Protein AF-A0A1S3GXC3-F1 (afdb_monomer)

Nearest PDB structures (foldseek):
  6rbj-assembly1_A  TM=9.709E-01  e=6.682E-18  Homo sapiens
  5raf-assembly1_A  TM=9.796E-01  e=2.755E-17  Homo sapiens
  5rab-assembly2_B  TM=9.659E-01  e=1.470E-16  Homo sapiens
  4c8d-assembly1_A  TM=9.757E-01  e=4.118E-16  Homo sapiens
  5fzo-assembly2_B  TM=9.053E-01  e=9.488E-12  Homo sapiens

Secondary structure (DSSP, 8-state):
------GGGGS-GGGSSHHHHHHHHTTSEEEEEETTT--EEEEEEHHHHHHTSS-GGGS-EETTEEP-EEESS-S-SS-HHHH-HHHHHHHHHH-SSHHHHSTT-TT-GGGTS-TTS-----SPPP--B-

Structure (mmCIF, N/CA/C/O backbone):
data_AF-A0A1S3GXC3-F1
#
_entry.id   AF-A0A1S3GXC3-F1
#
loop_
_atom_site.group_PDB
_atom_site.id
_atom_site.type_symbol
_atom_site.label_atom_id
_atom_site.label_alt_id
_atom_site.label_comp_id
_atom_site.label_asym_id
_atom_site.label_entity_id
_atom_site.label_seq_id
_atom_site.pdbx_PDB_ins_code
_atom_site.Cartn_x
_atom_site.Cartn_y
_atom_site.Cartn_z
_atom_site.occupancy
_atom_site.B_iso_or_equiv
_atom_site.auth_seq_id
_atom_site.auth_comp_id
_atom_site.auth_asym_id
_atom_site.auth_atom_id
_atom_site.pdbx_PDB_model_num
ATOM 1 N N . PRO A 1 1 ? -0.580 -22.669 -9.453 1.00 90.25 1 PRO A N 1
ATOM 2 C CA . PRO A 1 1 ? 0.065 -21.430 -8.947 1.00 90.25 1 PRO A CA 1
ATOM 3 C C . PRO A 1 1 ? 1.575 -21.668 -8.808 1.00 90.25 1 PRO A C 1
ATOM 5 O O . PRO A 1 1 ? 1.975 -22.822 -8.685 1.00 90.25 1 PRO A O 1
ATOM 8 N N . VAL A 1 2 ? 2.389 -20.611 -8.843 1.00 96.75 2 VAL A N 1
ATOM 9 C CA . VAL A 1 2 ? 3.843 -20.664 -8.601 1.00 96.75 2 VAL A CA 1
ATOM 10 C C . VAL A 1 2 ? 4.153 -19.749 -7.418 1.00 96.75 2 VAL A C 1
ATOM 12 O O . VAL A 1 2 ? 3.573 -18.671 -7.325 1.00 96.75 2 VAL A O 1
ATOM 15 N N . MET A 1 3 ? 5.039 -20.176 -6.517 1.00 97.00 3 MET A N 1
ATOM 16 C CA . MET A 1 3 ? 5.461 -19.401 -5.347 1.00 97.00 3 MET A CA 1
ATOM 17 C C . MET A 1 3 ? 6.942 -19.038 -5.471 1.00 97.00 3 MET A C 1
ATOM 19 O O . MET A 1 3 ? 7.762 -19.894 -5.793 1.00 97.00 3 MET A O 1
ATOM 23 N N . VAL A 1 4 ? 7.279 -17.777 -5.191 1.00 97.44 4 VAL A N 1
ATOM 24 C CA . VAL A 1 4 ? 8.660 -17.281 -5.102 1.00 97.44 4 VAL A CA 1
ATOM 25 C C . VAL A 1 4 ? 8.839 -16.650 -3.723 1.00 97.44 4 VAL A C 1
ATOM 27 O O . VAL A 1 4 ? 8.143 -15.695 -3.389 1.00 97.44 4 VAL A O 1
ATOM 30 N N . SER A 1 5 ? 9.736 -17.200 -2.906 1.00 97.44 5 SER A N 1
ATOM 31 C CA . SER A 1 5 ? 10.023 -16.717 -1.549 1.00 97.44 5 SER A CA 1
ATOM 32 C C . SER A 1 5 ? 11.223 -15.758 -1.518 1.00 97.44 5 SER A C 1
ATOM 34 O O . SER A 1 5 ? 11.914 -15.566 -2.518 1.00 97.44 5 SER A O 1
ATOM 36 N N . GLY A 1 6 ? 11.468 -15.120 -0.366 1.00 97.44 6 GLY A N 1
ATOM 37 C CA . GLY A 1 6 ? 12.686 -14.331 -0.125 1.00 97.44 6 GLY A CA 1
ATOM 38 C C . GLY A 1 6 ? 12.735 -12.939 -0.767 1.00 97.44 6 GLY A C 1
ATOM 39 O O . GLY A 1 6 ? 13.773 -12.289 -0.701 1.00 97.44 6 GLY A O 1
ATOM 40 N N . VAL A 1 7 ? 11.635 -12.449 -1.354 1.00 97.69 7 VAL A N 1
ATOM 41 C CA . VAL A 1 7 ? 11.580 -11.107 -1.975 1.00 97.69 7 VAL A CA 1
ATOM 42 C C . VAL A 1 7 ? 11.897 -9.999 -0.961 1.00 97.69 7 VAL A C 1
ATOM 44 O O . VAL A 1 7 ? 12.632 -9.074 -1.284 1.00 97.69 7 VAL A O 1
ATOM 47 N N . HIS A 1 8 ? 11.433 -10.141 0.284 1.00 97.12 8 HIS A N 1
ATOM 48 C CA . HIS A 1 8 ? 11.675 -9.180 1.366 1.00 97.12 8 HIS A CA 1
ATOM 49 C C . HIS A 1 8 ? 13.164 -8.930 1.669 1.00 97.12 8 HIS A C 1
ATOM 51 O O . HIS A 1 8 ? 13.507 -7.834 2.084 1.00 97.12 8 HIS A O 1
ATOM 57 N N . HIS A 1 9 ? 14.064 -9.889 1.409 1.00 97.69 9 HIS A N 1
ATOM 58 C CA . HIS A 1 9 ? 15.510 -9.688 1.593 1.00 97.69 9 HIS A CA 1
ATOM 59 C C . HIS A 1 9 ? 16.125 -8.699 0.594 1.00 97.69 9 HIS A C 1
ATOM 61 O O . HIS A 1 9 ? 17.270 -8.291 0.768 1.00 97.69 9 HIS A O 1
ATOM 67 N N . LYS A 1 10 ? 15.400 -8.366 -0.479 1.00 97.50 10 LYS A N 1
ATOM 68 C CA . LYS A 1 10 ? 15.849 -7.439 -1.520 1.00 97.50 10 LYS A CA 1
ATOM 69 C C . LYS A 1 10 ? 15.231 -6.046 -1.401 1.00 97.50 10 LYS A C 1
ATOM 71 O O . LYS A 1 10 ? 15.707 -5.132 -2.063 1.00 97.50 10 LYS A O 1
ATOM 76 N N . LEU A 1 11 ? 14.167 -5.912 -0.612 1.00 98.00 11 LEU A N 1
ATOM 77 C CA . LEU A 1 11 ? 13.446 -4.657 -0.423 1.00 98.00 11 LEU A CA 1
ATOM 78 C C . LEU A 1 11 ? 14.103 -3.825 0.677 1.00 98.00 11 LEU A C 1
ATOM 80 O O . LEU A 1 11 ? 14.686 -4.363 1.621 1.00 98.00 11 LEU A O 1
ATOM 84 N N . ASN A 1 12 ? 13.959 -2.507 0.590 1.00 98.06 12 ASN A N 1
ATOM 85 C CA . ASN A 1 12 ? 14.356 -1.621 1.673 1.00 98.06 12 ASN A CA 1
ATOM 86 C C . ASN A 1 12 ? 13.302 -1.639 2.788 1.00 98.06 12 ASN A C 1
ATOM 88 O O . ASN A 1 12 ? 12.290 -0.944 2.707 1.00 98.06 12 ASN A O 1
ATOM 92 N N . THR A 1 13 ? 13.562 -2.395 3.856 1.00 97.25 13 THR A N 1
ATOM 93 C CA . THR A 1 13 ? 12.641 -2.578 4.989 1.00 97.25 13 THR A CA 1
ATOM 94 C C . THR A 1 13 ? 12.098 -1.268 5.564 1.00 97.25 13 THR A C 1
ATOM 96 O O . THR A 1 13 ? 10.928 -1.215 5.927 1.00 97.25 13 THR A O 1
ATOM 99 N N . GLU A 1 14 ? 12.890 -0.194 5.616 1.00 97.81 14 GLU A N 1
ATOM 100 C CA . GLU A 1 14 ? 12.458 1.085 6.204 1.00 97.81 14 GLU A CA 1
ATOM 101 C C . GLU A 1 14 ? 11.332 1.772 5.408 1.00 97.81 14 GLU A C 1
ATOM 103 O O . GLU A 1 14 ? 10.566 2.562 5.965 1.00 97.81 14 GLU A O 1
ATOM 108 N N . LEU A 1 15 ? 11.183 1.459 4.116 1.00 97.75 15 LEU A N 1
ATOM 109 C CA . LEU A 1 15 ? 10.110 2.006 3.281 1.00 97.75 15 LEU A CA 1
ATOM 110 C C . LEU A 1 15 ? 8.751 1.343 3.531 1.00 97.75 15 LEU A C 1
ATOM 112 O O . LEU A 1 15 ? 7.725 1.965 3.254 1.00 97.75 15 LEU A O 1
ATOM 116 N N . TRP A 1 16 ? 8.753 0.102 4.028 1.00 97.31 16 TRP A N 1
ATOM 117 C CA . TRP A 1 16 ? 7.577 -0.776 4.104 1.00 97.31 16 TRP A CA 1
ATOM 118 C C . TRP A 1 16 ? 7.050 -0.974 5.530 1.00 97.31 16 TRP A C 1
ATOM 120 O O . TRP A 1 16 ? 6.180 -1.814 5.752 1.00 97.31 16 TRP A O 1
ATOM 130 N N . LYS A 1 17 ? 7.573 -0.216 6.498 1.00 97.50 17 LYS A N 1
ATOM 131 C CA . LYS A 1 17 ? 7.091 -0.225 7.883 1.00 97.50 17 LYS A CA 1
ATOM 132 C C . LYS A 1 17 ? 5.808 0.608 8.050 1.00 97.50 17 LYS A C 1
ATOM 134 O O . LYS A 1 17 ? 5.725 1.680 7.441 1.00 97.50 17 LYS A O 1
ATOM 139 N N . PRO A 1 18 ? 4.862 0.191 8.913 1.00 97.62 18 PRO A N 1
ATOM 140 C CA . PRO A 1 18 ? 3.660 0.963 9.249 1.00 97.62 18 PRO A CA 1
ATOM 141 C C . PRO A 1 18 ? 3.947 2.426 9.614 1.00 97.62 18 PRO A C 1
ATOM 143 O O . PRO A 1 18 ? 3.309 3.341 9.093 1.00 97.62 18 PRO A O 1
ATOM 146 N N . GLU A 1 19 ? 4.971 2.671 10.435 1.00 97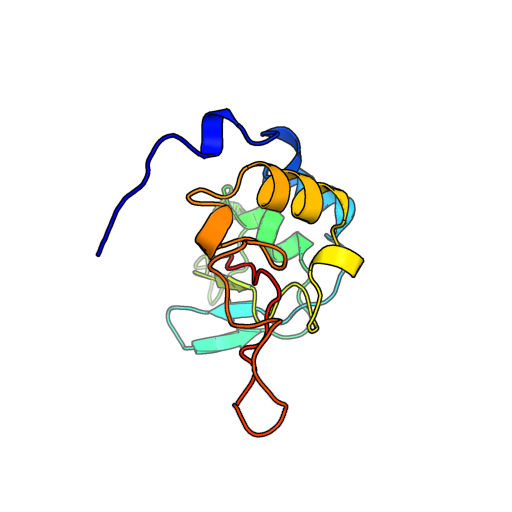.56 19 GLU A N 1
ATOM 147 C CA . GLU A 1 19 ? 5.342 4.009 10.910 1.00 97.56 19 GLU A CA 1
ATOM 148 C C . GLU A 1 19 ? 5.810 4.918 9.768 1.00 97.56 1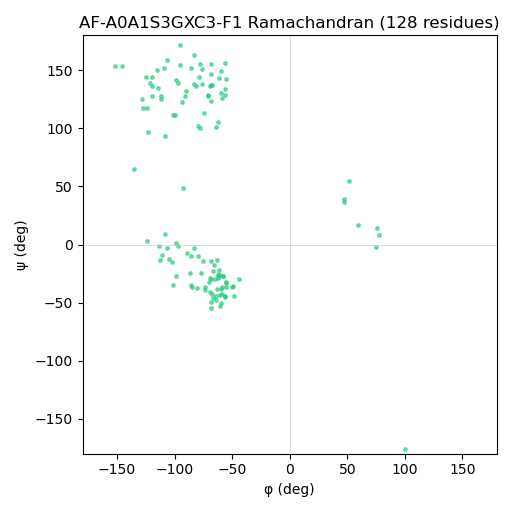9 GLU A C 1
ATOM 150 O O . GLU A 1 19 ? 5.629 6.134 9.812 1.00 97.56 19 GLU A O 1
ATOM 155 N N . SER A 1 20 ? 6.396 4.324 8.727 1.00 98.00 20 SER A N 1
ATOM 156 C CA . SER A 1 20 ? 6.855 5.018 7.525 1.00 98.00 20 SER A CA 1
ATOM 157 C C . SER A 1 20 ? 5.663 5.587 6.748 1.00 98.00 20 SER A C 1
ATOM 159 O O . SER A 1 20 ? 5.643 6.773 6.414 1.00 98.00 20 SER A O 1
ATOM 161 N N . PHE A 1 21 ? 4.610 4.781 6.558 1.00 97.56 21 PHE A N 1
ATOM 162 C CA . PHE A 1 21 ? 3.362 5.231 5.935 1.00 97.56 21 PHE A CA 1
ATOM 163 C C . PHE A 1 21 ? 2.612 6.237 6.809 1.00 97.56 21 PHE A C 1
ATOM 165 O O . PHE A 1 21 ? 2.157 7.264 6.304 1.00 97.56 21 PHE A O 1
ATOM 172 N N . ARG A 1 22 ? 2.533 5.986 8.123 1.00 97.69 22 ARG A N 1
ATOM 173 C CA . ARG A 1 22 ? 1.928 6.913 9.089 1.00 97.69 22 ARG A CA 1
ATOM 174 C C . ARG A 1 22 ? 2.577 8.294 9.045 1.00 97.69 22 ARG A C 1
ATOM 176 O O . ARG A 1 22 ? 1.876 9.305 9.076 1.00 97.69 22 ARG A O 1
ATOM 183 N N . LYS A 1 23 ? 3.909 8.337 9.001 1.00 97.94 23 LYS A N 1
ATOM 184 C CA . LYS A 1 23 ? 4.687 9.577 9.017 1.00 97.94 23 LYS A CA 1
ATOM 185 C C . LYS A 1 23 ? 4.530 10.382 7.730 1.00 97.94 23 LYS A C 1
ATOM 187 O O . LYS A 1 23 ? 4.459 11.604 7.798 1.00 97.94 23 LYS A O 1
ATOM 192 N N . GLU A 1 24 ? 4.520 9.722 6.575 1.00 96.38 24 GLU A N 1
ATOM 193 C CA . GLU A 1 24 ? 4.488 10.406 5.276 1.00 96.38 24 GLU A CA 1
ATOM 194 C C . GLU A 1 24 ? 3.071 10.764 4.814 1.00 96.38 24 GLU A C 1
ATOM 196 O O . GLU A 1 24 ? 2.878 11.808 4.195 1.00 96.38 24 GLU A O 1
ATOM 201 N N . PHE A 1 25 ? 2.080 9.924 5.122 1.00 96.00 25 PHE A N 1
ATOM 202 C CA . PHE A 1 25 ? 0.734 10.028 4.547 1.00 96.00 25 PHE A CA 1
ATOM 203 C C . PHE A 1 25 ? -0.375 10.137 5.588 1.00 96.00 25 PHE A C 1
ATOM 205 O O . PHE A 1 25 ? -1.542 10.172 5.216 1.00 96.00 25 PHE A O 1
ATOM 212 N N . GLY A 1 26 ? -0.041 10.190 6.878 1.00 96.94 26 GLY A N 1
ATOM 213 C CA . GLY A 1 26 ? -1.017 10.031 7.952 1.00 96.94 26 GLY A CA 1
ATOM 214 C C . GLY A 1 26 ? -2.143 11.062 7.984 1.00 96.94 26 GLY A C 1
ATOM 215 O O . GLY A 1 26 ? -3.221 10.720 8.439 1.00 96.94 26 GLY A O 1
ATOM 216 N N . GLU A 1 27 ? -1.937 12.269 7.455 1.00 97.06 27 GLU A N 1
ATOM 217 C CA . GLU A 1 27 ? -2.974 13.315 7.407 1.00 97.06 27 GLU A CA 1
ATOM 218 C C . GLU A 1 27 ? -3.930 13.175 6.207 1.00 97.06 27 GLU A C 1
ATOM 220 O O . GLU A 1 27 ? -4.855 13.967 6.056 1.00 97.06 27 GLU A O 1
ATOM 225 N N . GLN A 1 28 ? -3.708 12.202 5.315 1.00 95.19 28 GLN A N 1
ATOM 226 C CA . GLN A 1 28 ? -4.606 11.971 4.185 1.00 95.19 28 GLN A CA 1
ATOM 227 C C . GLN A 1 28 ? -5.928 11.382 4.671 1.00 95.19 28 GLN A C 1
ATOM 229 O O . GLN A 1 28 ? -5.943 10.359 5.357 1.00 95.19 28 GLN A O 1
ATOM 234 N N . GLU A 1 29 ? -7.034 11.996 4.262 1.00 95.94 29 GLU A N 1
ATOM 235 C CA . GLU A 1 29 ? -8.369 11.444 4.471 1.00 95.94 29 GLU A CA 1
ATOM 236 C C . GLU A 1 29 ? -8.582 10.200 3.604 1.00 95.94 29 GLU A C 1
ATOM 238 O O . GLU A 1 29 ? -8.236 10.176 2.418 1.00 95.94 29 GLU A O 1
ATOM 243 N N . VAL A 1 30 ? -9.167 9.165 4.201 1.00 95.75 30 VAL A N 1
ATOM 244 C CA . VAL A 1 30 ? -9.463 7.887 3.550 1.00 95.75 30 VAL A CA 1
ATOM 245 C C . VAL A 1 30 ? -10.755 7.290 4.081 1.00 95.75 30 VAL A C 1
ATOM 247 O O . VAL A 1 30 ? -11.151 7.489 5.230 1.00 95.75 30 VAL A O 1
ATOM 250 N N . ASP A 1 31 ? -11.382 6.479 3.237 1.00 96.88 31 ASP A N 1
ATOM 251 C CA . ASP A 1 31 ? -12.421 5.565 3.677 1.00 96.88 31 ASP A CA 1
ATOM 252 C C . ASP A 1 31 ? -11.781 4.307 4.281 1.00 96.88 31 ASP A C 1
ATOM 254 O O . ASP A 1 31 ? -10.880 3.688 3.702 1.00 96.88 31 ASP A O 1
ATOM 258 N N . LEU A 1 32 ? -12.319 3.863 5.412 1.00 97.56 32 LEU A N 1
ATOM 259 C CA . LEU A 1 32 ? -12.008 2.562 5.997 1.00 97.56 32 LEU A CA 1
ATOM 260 C C . LEU A 1 32 ? -13.212 1.641 5.852 1.00 97.56 32 LEU A C 1
ATOM 262 O O . LEU A 1 32 ? -14.355 2.088 5.817 1.00 97.56 32 LEU A O 1
ATOM 266 N N . VAL A 1 33 ? -12.972 0.336 5.776 1.00 97.94 33 VAL A N 1
ATOM 267 C CA . VAL A 1 33 ? -14.054 -0.656 5.774 1.00 97.94 33 VAL A CA 1
ATOM 268 C C . VAL A 1 33 ? -13.895 -1.582 6.961 1.00 97.94 33 VAL A C 1
ATOM 270 O O . VAL A 1 33 ? -12.842 -2.197 7.137 1.00 97.94 33 VAL A O 1
ATOM 273 N N . ASN A 1 34 ? -14.960 -1.728 7.744 1.00 97.25 34 ASN A N 1
ATOM 274 C CA . ASN A 1 34 ? -15.028 -2.726 8.799 1.00 97.25 34 ASN A CA 1
ATOM 275 C C . ASN A 1 34 ? -15.241 -4.115 8.185 1.00 97.25 34 ASN A C 1
ATOM 277 O O . ASN A 1 34 ? -16.294 -4.412 7.626 1.00 97.25 34 ASN A O 1
ATOM 281 N N . CYS A 1 35 ? -14.250 -4.995 8.311 1.00 97.19 35 CYS A N 1
ATOM 282 C CA . CYS A 1 35 ? -14.270 -6.338 7.733 1.00 97.19 35 CYS A CA 1
ATOM 283 C C . CYS A 1 35 ? -15.343 -7.257 8.344 1.00 97.19 35 CYS A C 1
ATOM 285 O O . CYS A 1 35 ? -15.667 -8.279 7.744 1.00 97.19 35 CYS A O 1
ATOM 287 N N . ARG A 1 36 ? -15.891 -6.924 9.523 1.00 95.19 36 ARG A N 1
ATOM 288 C CA . ARG A 1 36 ? -16.957 -7.708 10.170 1.00 95.19 36 ARG A CA 1
ATOM 289 C C . ARG A 1 36 ? -18.348 -7.337 9.656 1.00 95.19 36 ARG A C 1
ATOM 291 O O . ARG A 1 36 ? -19.195 -8.215 9.535 1.00 95.19 36 ARG A O 1
ATOM 298 N N . THR A 1 37 ? -18.587 -6.058 9.370 1.00 95.19 37 THR A N 1
ATOM 299 C CA . THR A 1 37 ? -19.923 -5.527 9.030 1.00 95.19 37 THR A CA 1
ATOM 300 C C . THR A 1 37 ? -20.047 -5.043 7.584 1.00 95.19 37 THR A C 1
ATOM 302 O O . THR A 1 37 ? -21.160 -4.838 7.110 1.00 95.19 37 THR A O 1
ATOM 305 N N . ASN A 1 38 ? -18.928 -4.880 6.870 1.00 94.62 38 ASN A N 1
ATOM 306 C CA . ASN A 1 38 ? -18.810 -4.176 5.584 1.00 94.62 38 ASN A CA 1
ATOM 307 C C . ASN A 1 38 ? -19.244 -2.702 5.623 1.00 94.62 38 ASN A C 1
ATOM 309 O O . ASN A 1 38 ? -19.458 -2.093 4.575 1.00 94.62 38 ASN A O 1
ATOM 313 N N . GLU A 1 39 ? -19.350 -2.118 6.814 1.00 95.88 39 GLU A N 1
ATOM 314 C CA . GLU A 1 39 ? -19.614 -0.694 6.982 1.00 95.88 39 GLU A CA 1
ATOM 315 C C . GLU A 1 39 ? -18.421 0.136 6.498 1.00 95.88 39 GLU A C 1
ATOM 317 O O . GLU A 1 39 ? -17.264 -0.209 6.763 1.00 95.88 39 GLU A O 1
ATOM 322 N N . ILE A 1 40 ? -18.717 1.225 5.785 1.00 96.81 40 ILE A N 1
ATOM 323 C CA . ILE A 1 40 ? -17.729 2.206 5.339 1.00 96.81 40 ILE A CA 1
ATOM 324 C C . ILE A 1 40 ? -17.665 3.316 6.385 1.00 96.81 40 ILE A C 1
ATOM 326 O O . ILE A 1 40 ? -18.670 3.963 6.669 1.00 96.81 40 ILE A O 1
ATOM 330 N N . ILE A 1 41 ? -16.473 3.544 6.919 1.00 95.75 41 ILE A N 1
ATOM 331 C CA . ILE A 1 41 ? -16.168 4.619 7.854 1.00 95.75 41 ILE A CA 1
ATOM 332 C C . ILE A 1 41 ? -15.519 5.738 7.046 1.00 95.75 41 ILE A C 1
ATOM 334 O O . ILE A 1 41 ? -14.411 5.580 6.534 1.00 95.75 41 ILE A O 1
ATOM 338 N N . THR A 1 42 ? -16.230 6.851 6.917 1.00 95.31 42 THR A N 1
ATOM 339 C CA . THR A 1 42 ? -15.780 8.054 6.207 1.00 95.31 42 THR A CA 1
ATOM 340 C C . THR A 1 42 ? -15.160 9.060 7.175 1.00 95.31 42 THR A C 1
ATOM 342 O O . THR A 1 42 ? -15.553 9.104 8.341 1.00 95.31 42 THR A O 1
ATOM 345 N N . GLY A 1 43 ? -14.267 9.926 6.686 1.00 92.69 43 GLY A N 1
ATOM 346 C CA . GLY A 1 43 ? -13.665 11.001 7.490 1.00 92.69 43 GLY A CA 1
ATOM 347 C C . GLY A 1 43 ? -12.586 10.528 8.468 1.00 92.69 43 GLY A C 1
ATOM 348 O O . GLY A 1 43 ? -12.214 11.272 9.370 1.00 92.69 43 GLY A O 1
ATOM 349 N N . ALA A 1 44 ? -12.105 9.294 8.305 1.00 96.00 44 ALA A N 1
ATOM 350 C CA . ALA A 1 44 ? -10.908 8.813 8.975 1.00 96.00 44 ALA A CA 1
ATOM 351 C C . ALA A 1 44 ? -9.662 9.247 8.197 1.00 96.00 44 ALA A C 1
ATOM 353 O O . ALA A 1 44 ? -9.723 9.593 7.014 1.00 96.00 44 ALA A O 1
ATOM 354 N N . THR A 1 45 ? -8.516 9.179 8.857 1.00 97.50 45 THR A N 1
ATOM 355 C CA . THR A 1 45 ? -7.222 9.431 8.238 1.00 97.50 45 THR A CA 1
ATOM 356 C C . THR A 1 45 ? -6.437 8.136 8.042 1.00 97.50 45 THR A C 1
ATOM 358 O O . THR A 1 45 ? -6.653 7.124 8.717 1.00 97.50 45 THR A O 1
ATOM 361 N N . VAL A 1 46 ? -5.472 8.162 7.123 1.00 97.06 46 VAL A N 1
ATOM 362 C CA . VAL A 1 46 ? -4.467 7.098 6.979 1.00 97.06 46 VAL A CA 1
ATOM 363 C C . VAL A 1 46 ? -3.746 6.884 8.312 1.00 97.06 46 VAL A C 1
ATOM 365 O O . VAL A 1 46 ? -3.379 5.757 8.649 1.00 97.06 46 VAL A O 1
ATOM 368 N N . GLY A 1 47 ? -3.579 7.954 9.090 1.00 97.69 47 GLY A N 1
ATOM 369 C CA . GLY A 1 47 ? -2.972 7.908 10.404 1.00 97.69 47 GLY A CA 1
ATOM 370 C C . GLY A 1 47 ? -3.767 7.095 11.415 1.00 97.69 47 GLY A C 1
ATOM 371 O O . GLY A 1 47 ? -3.192 6.195 12.020 1.00 97.69 47 GLY A O 1
ATOM 372 N N . ASP A 1 48 ? -5.081 7.318 11.506 1.00 97.44 48 ASP A N 1
ATOM 373 C CA . ASP A 1 48 ? -5.974 6.547 12.386 1.00 97.44 48 ASP A CA 1
ATOM 374 C C . ASP A 1 48 ? -5.883 5.038 12.114 1.00 97.44 48 ASP A C 1
ATOM 376 O O . ASP A 1 48 ? -5.945 4.217 13.032 1.00 97.44 48 ASP A O 1
ATOM 380 N N . PHE A 1 49 ? -5.713 4.654 10.843 1.00 98.31 49 PHE A N 1
ATOM 381 C CA . PHE A 1 49 ? -5.510 3.257 10.474 1.00 98.31 49 PHE A CA 1
ATOM 382 C C . PHE A 1 49 ? -4.155 2.728 10.957 1.00 98.31 49 PHE A C 1
ATOM 384 O O . PHE A 1 49 ? -4.122 1.699 11.641 1.00 98.31 49 PHE A O 1
ATOM 391 N N . TRP A 1 50 ? -3.053 3.400 10.603 1.00 98.38 50 TRP A N 1
ATOM 392 C CA . TRP A 1 50 ? -1.701 2.911 10.891 1.00 98.38 50 TRP A CA 1
ATOM 393 C C . TRP A 1 50 ? -1.338 2.960 12.377 1.00 98.38 50 TRP A C 1
ATOM 395 O O . TRP A 1 50 ? -0.657 2.048 12.842 1.00 98.38 50 TRP A O 1
ATOM 405 N N . ASP A 1 51 ? -1.846 3.936 13.133 1.00 97.88 51 ASP A N 1
ATOM 406 C CA . ASP A 1 51 ? -1.648 4.029 14.588 1.00 97.88 51 ASP A CA 1
ATOM 407 C C . ASP A 1 51 ? -2.257 2.817 15.326 1.00 97.88 51 ASP A C 1
ATOM 409 O O . ASP A 1 51 ? -1.787 2.437 16.398 1.00 97.88 51 ASP A O 1
ATOM 413 N N . GLY A 1 52 ? -3.272 2.172 14.734 1.00 97.44 52 GLY A N 1
ATOM 414 C CA . GLY A 1 52 ? -3.910 0.954 15.241 1.00 97.44 52 GLY A CA 1
ATOM 415 C C . GLY A 1 52 ? -3.435 -0.358 14.600 1.00 97.44 52 GLY A C 1
ATOM 416 O O . GLY A 1 52 ? -3.967 -1.420 14.940 1.00 97.44 52 GLY A O 1
ATOM 417 N N . PHE A 1 53 ? -2.480 -0.327 13.661 1.00 98.12 53 PHE A N 1
ATOM 418 C CA . PHE A 1 53 ? -2.094 -1.511 12.878 1.00 98.12 53 PHE A CA 1
ATOM 419 C C . PHE A 1 53 ? -1.565 -2.636 13.781 1.00 98.12 53 PHE A C 1
ATOM 421 O O . PHE A 1 53 ? -2.122 -3.738 13.798 1.00 98.12 53 PHE A O 1
ATOM 428 N N . GLU A 1 54 ? -0.585 -2.313 14.626 1.00 97.06 54 GLU A N 1
ATOM 429 C CA . GLU A 1 54 ? 0.000 -3.228 15.619 1.00 97.06 54 GLU A CA 1
ATOM 430 C C . GLU A 1 54 ? -0.453 -2.931 17.063 1.00 97.06 54 GLU A C 1
ATOM 432 O O . GLU A 1 54 ? -0.289 -3.777 17.942 1.00 97.06 54 GLU A O 1
ATOM 437 N N . ASP A 1 55 ? -1.089 -1.778 17.314 1.00 96.56 55 ASP A N 1
ATOM 438 C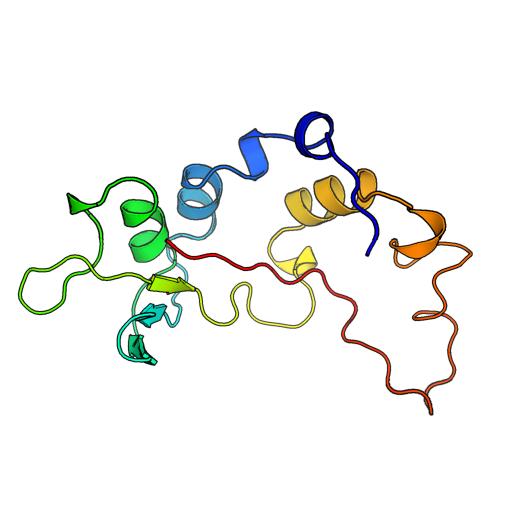 CA . ASP A 1 55 ? -1.569 -1.360 18.640 1.00 96.56 55 ASP A CA 1
ATOM 439 C C . ASP A 1 55 ? -3.107 -1.432 18.734 1.00 96.56 55 ASP A C 1
ATOM 441 O O . ASP A 1 55 ? -3.844 -0.515 18.368 1.00 96.56 55 ASP A O 1
ATOM 445 N N . VAL A 1 56 ? -3.615 -2.567 19.227 1.00 95.50 56 VAL A N 1
ATOM 446 C CA . VAL A 1 56 ? -5.061 -2.834 19.360 1.00 95.50 56 VAL A CA 1
ATOM 447 C C . VAL A 1 56 ? -5.803 -1.764 20.188 1.00 95.50 56 VAL A C 1
ATOM 449 O O . VAL A 1 56 ? -6.890 -1.356 19.766 1.00 95.50 56 VAL A O 1
ATOM 452 N N . PRO A 1 57 ? -5.284 -1.292 21.341 1.00 95.62 57 PRO A N 1
ATOM 453 C CA . PRO A 1 57 ? -5.837 -0.149 22.069 1.00 95.62 57 PRO A CA 1
ATOM 454 C C . PRO A 1 57 ? -6.115 1.114 21.243 1.00 95.62 57 PRO A C 1
ATOM 456 O O . PRO A 1 57 ? -7.126 1.768 21.535 1.00 95.62 57 PRO A O 1
ATOM 459 N N . ASN A 1 58 ? -5.274 1.413 20.244 1.00 95.81 58 ASN A N 1
ATOM 460 C CA . ASN A 1 58 ? -5.365 2.604 19.386 1.00 95.81 58 ASN A CA 1
ATOM 461 C C . ASN A 1 58 ? -6.300 2.427 18.184 1.00 95.81 58 ASN A C 1
ATOM 463 O O . ASN A 1 58 ? -6.628 3.404 17.516 1.00 95.81 58 ASN A O 1
ATOM 467 N N . ARG A 1 59 ? -6.771 1.205 17.904 1.00 97.25 59 ARG A N 1
ATOM 468 C CA . ARG A 1 59 ? -7.748 0.972 16.832 1.00 97.25 59 ARG A CA 1
ATOM 469 C C . ARG A 1 59 ? -9.043 1.724 17.110 1.00 97.25 59 ARG A C 1
ATOM 471 O O . ARG A 1 59 ? -9.527 1.745 18.247 1.00 97.25 59 ARG A O 1
ATOM 478 N N . LEU A 1 60 ? -9.662 2.239 16.047 1.00 94.75 60 LEU A N 1
ATOM 479 C CA . LEU A 1 60 ? -11.031 2.750 16.098 1.00 94.75 60 LEU A CA 1
ATOM 480 C C . LEU A 1 60 ? -11.981 1.666 16.635 1.00 94.75 60 LEU A C 1
ATOM 482 O O . LEU A 1 60 ? -11.832 0.475 16.332 1.00 94.75 60 LEU A O 1
ATOM 486 N N . LYS A 1 61 ? -12.964 2.077 17.440 1.00 93.94 61 LYS A N 1
ATOM 487 C CA . LYS A 1 61 ? -13.848 1.163 18.178 1.00 93.94 61 LYS A CA 1
ATOM 488 C C . LYS A 1 61 ? -15.305 1.348 17.781 1.00 93.94 61 LYS A C 1
ATOM 490 O O . LYS A 1 61 ? -15.744 2.477 17.594 1.00 93.94 61 LYS A O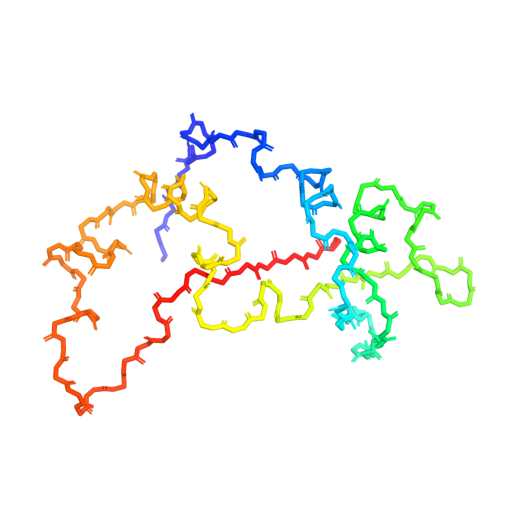 1
ATOM 495 N N . ASN A 1 62 ? -16.045 0.244 17.743 1.00 88.88 62 ASN A N 1
ATOM 496 C CA . ASN A 1 62 ? -17.505 0.239 17.722 1.00 88.88 62 ASN A CA 1
ATOM 497 C C . ASN A 1 62 ? -18.002 -0.332 19.055 1.00 88.88 62 ASN A C 1
ATOM 499 O O . ASN A 1 62 ? -17.513 -1.377 19.475 1.00 88.88 62 ASN A O 1
ATOM 503 N N . ASP A 1 63 ? -18.894 0.367 19.758 1.00 86.38 63 ASP A N 1
ATOM 504 C CA . ASP A 1 63 ? -19.417 -0.052 21.069 1.00 86.38 63 ASP A CA 1
ATOM 505 C C . ASP A 1 63 ? -18.338 -0.509 22.079 1.00 86.38 63 ASP A C 1
ATOM 507 O O . ASP A 1 63 ? -18.548 -1.404 22.896 1.00 86.38 63 ASP A O 1
ATOM 511 N N . LYS A 1 64 ? -17.174 0.163 22.058 1.00 86.44 64 LYS A N 1
ATOM 512 C CA . LYS A 1 64 ? -15.950 -0.114 22.849 1.00 86.44 64 LYS A CA 1
ATOM 513 C C . LYS A 1 64 ? -15.107 -1.313 22.393 1.00 86.44 64 LYS A C 1
ATOM 515 O O . LYS A 1 64 ? -14.025 -1.510 22.948 1.00 86.44 64 LYS A O 1
ATOM 520 N N . GLU A 1 65 ? -15.514 -2.052 21.366 1.00 93.12 65 GLU A N 1
ATOM 521 C CA . GLU A 1 65 ? -14.704 -3.114 20.768 1.00 93.12 65 GLU A CA 1
ATOM 522 C C . GLU A 1 65 ? -13.823 -2.591 19.621 1.00 93.12 65 GLU A C 1
ATOM 524 O O . GLU A 1 65 ? -14.327 -1.908 18.727 1.00 93.12 65 GLU A O 1
ATOM 529 N N . PRO A 1 66 ? -12.520 -2.931 19.588 1.00 95.94 66 PRO A N 1
ATOM 530 C CA . PRO A 1 66 ? -11.651 -2.650 18.447 1.00 95.94 66 PRO A CA 1
ATOM 531 C C . PRO A 1 66 ? -12.195 -3.248 17.147 1.00 95.94 66 PRO A C 1
ATOM 533 O O . PRO A 1 66 ? -12.502 -4.445 17.069 1.00 95.94 66 PRO A O 1
ATOM 536 N N . MET A 1 67 ? -12.281 -2.418 16.110 1.00 96.62 67 MET A N 1
ATOM 537 C CA . MET A 1 67 ? -12.702 -2.847 14.779 1.00 96.62 67 MET A CA 1
ATOM 538 C C . MET A 1 67 ? -11.570 -3.570 14.035 1.00 96.62 67 MET A C 1
ATOM 540 O O . MET A 1 67 ? -10.386 -3.365 14.304 1.00 96.62 67 MET A O 1
ATOM 544 N N . VAL A 1 68 ? -11.943 -4.429 13.080 1.00 97.38 68 VAL A N 1
ATOM 545 C CA . VAL A 1 68 ? -11.018 -5.019 12.097 1.00 97.38 68 VAL A CA 1
ATOM 546 C C . VAL A 1 68 ? -11.203 -4.242 10.807 1.00 97.38 68 VAL A C 1
ATOM 548 O O . VAL A 1 68 ? -12.275 -4.313 10.208 1.00 97.38 68 VAL A O 1
ATOM 551 N N . LEU A 1 69 ? -10.195 -3.466 10.421 1.00 98.12 69 LEU A N 1
ATOM 552 C CA . LEU A 1 69 ? -10.312 -2.468 9.366 1.00 98.12 69 LEU A CA 1
ATOM 553 C C . LEU A 1 69 ? -9.434 -2.828 8.171 1.00 98.12 69 LEU A C 1
ATOM 555 O O . LEU A 1 69 ? -8.373 -3.434 8.326 1.00 98.12 69 LEU A O 1
ATOM 559 N N . LYS A 1 70 ? -9.869 -2.413 6.984 1.00 98.00 70 LYS A N 1
ATOM 560 C CA . LYS A 1 70 ? -9.043 -2.341 5.776 1.00 98.00 70 LYS A CA 1
ATOM 561 C C . LYS A 1 70 ? -9.084 -0.931 5.195 1.00 98.00 70 LYS A C 1
ATOM 563 O O . LYS A 1 70 ? -10.138 -0.292 5.225 1.00 98.00 70 LYS A O 1
ATOM 568 N N . LEU A 1 71 ? -7.959 -0.482 4.644 1.00 96.12 71 LEU A N 1
ATOM 569 C CA . LEU A 1 71 ? -7.893 0.744 3.851 1.00 96.12 71 LEU A CA 1
ATOM 570 C C . LEU A 1 71 ? -8.594 0.513 2.511 1.00 96.12 71 LEU A C 1
ATOM 572 O O . LEU A 1 71 ? -8.309 -0.465 1.814 1.00 96.12 71 LEU A O 1
ATOM 576 N N . LYS A 1 72 ? -9.526 1.398 2.158 1.00 94.19 72 LYS A N 1
ATOM 577 C CA . LYS A 1 72 ? -10.241 1.335 0.884 1.00 94.19 72 LYS A CA 1
ATOM 578 C C . LYS A 1 72 ? -9.501 2.157 -0.165 1.00 94.19 72 LYS A C 1
ATOM 580 O O . LYS A 1 72 ? -9.216 3.324 0.069 1.00 94.19 72 LYS A O 1
ATOM 585 N N . ASP A 1 73 ? -9.217 1.533 -1.308 1.00 89.94 73 ASP A N 1
ATOM 586 C CA . ASP A 1 73 ? -8.689 2.183 -2.517 1.00 89.94 73 ASP A CA 1
ATOM 587 C C . ASP A 1 73 ? -7.500 3.134 -2.261 1.00 89.94 73 ASP A C 1
ATOM 589 O O . ASP A 1 73 ? -7.410 4.205 -2.856 1.00 89.94 73 ASP A O 1
ATOM 593 N N . TRP A 1 74 ? -6.588 2.746 -1.359 1.00 91.94 74 TRP A N 1
ATOM 594 C CA . TRP A 1 74 ? -5.407 3.535 -1.007 1.00 91.94 74 TRP A CA 1
ATOM 595 C C . TRP A 1 74 ? -4.117 2.853 -1.492 1.00 91.94 74 TRP A C 1
ATOM 597 O O . TRP A 1 74 ? -3.865 1.702 -1.113 1.00 91.94 74 TRP A O 1
ATOM 607 N N . PRO A 1 75 ? -3.264 3.536 -2.278 1.00 89.88 75 PRO A N 1
ATOM 608 C CA . PRO A 1 75 ? -3.367 4.931 -2.733 1.00 89.88 75 PRO A CA 1
ATOM 609 C C . PRO A 1 75 ? -4.508 5.188 -3.726 1.00 89.88 75 PRO A C 1
ATOM 611 O O . PRO A 1 75 ? -4.773 4.316 -4.555 1.00 89.88 75 PRO A O 1
ATOM 614 N N . PRO A 1 76 ? -5.137 6.377 -3.698 1.00 81.12 76 PRO A N 1
ATOM 615 C CA . PRO A 1 76 ? -6.145 6.754 -4.678 1.00 81.12 76 PRO A CA 1
ATOM 616 C C . PRO A 1 76 ? -5.521 6.959 -6.067 1.00 81.12 76 PRO A C 1
ATOM 618 O O . PRO A 1 76 ? -4.486 7.611 -6.203 1.00 81.12 76 PRO A O 1
ATOM 621 N N . GLY A 1 77 ? -6.190 6.463 -7.111 1.00 71.56 77 GLY A N 1
ATOM 622 C CA . GLY A 1 77 ? -5.806 6.675 -8.514 1.00 71.56 77 GLY A CA 1
ATOM 623 C C . GLY A 1 77 ? -5.061 5.506 -9.172 1.00 71.56 77 GLY A C 1
ATOM 624 O O . GLY A 1 77 ? -4.934 4.425 -8.599 1.00 71.56 77 GLY A O 1
ATOM 625 N N . GLU A 1 78 ? -4.622 5.714 -10.419 1.00 62.03 78 GLU A N 1
ATOM 626 C CA . GLU A 1 78 ? -4.043 4.655 -11.268 1.00 62.03 78 GLU A CA 1
ATOM 627 C C . GLU A 1 78 ? -2.528 4.444 -11.074 1.00 62.03 78 GLU A C 1
ATOM 629 O O . GLU A 1 78 ? -2.047 3.338 -11.324 1.00 62.03 78 GLU A O 1
ATOM 634 N N . ASP A 1 79 ? -1.754 5.438 -10.604 1.00 66.12 79 ASP A N 1
ATOM 635 C CA . ASP A 1 79 ? -0.298 5.267 -10.453 1.00 66.12 79 ASP A CA 1
ATOM 636 C C . ASP A 1 79 ? 0.201 5.515 -9.021 1.00 66.12 79 ASP A C 1
ATOM 638 O O . ASP A 1 79 ? 0.525 6.624 -8.601 1.00 66.12 79 ASP A O 1
ATOM 642 N N . PHE A 1 80 ? 0.361 4.410 -8.288 1.00 82.88 80 PHE A N 1
ATOM 643 C CA . PHE A 1 80 ? 1.124 4.293 -7.037 1.00 82.88 80 PHE A CA 1
ATOM 644 C C . PHE A 1 80 ? 2.485 5.007 -7.101 1.00 82.88 80 PHE A C 1
ATOM 646 O O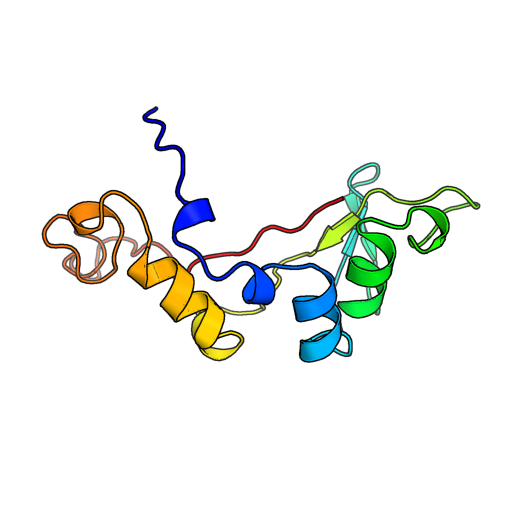 . PHE A 1 80 ? 2.988 5.493 -6.088 1.00 82.88 80 PHE A O 1
ATOM 653 N N . ARG A 1 81 ? 3.074 5.089 -8.300 1.00 85.50 81 ARG A N 1
ATOM 654 C CA . ARG A 1 81 ? 4.323 5.798 -8.567 1.00 85.50 81 ARG A CA 1
ATOM 655 C C . ARG A 1 81 ? 4.271 7.284 -8.219 1.00 85.50 81 ARG A C 1
ATOM 657 O O . ARG A 1 81 ? 5.280 7.803 -7.752 1.00 85.50 81 ARG A O 1
ATOM 664 N N . ASP A 1 82 ? 3.140 7.950 -8.432 1.00 87.19 82 ASP A N 1
ATOM 665 C CA . ASP A 1 82 ? 3.035 9.398 -8.229 1.00 87.19 82 ASP A CA 1
ATOM 666 C C . ASP A 1 82 ? 3.003 9.742 -6.737 1.00 87.19 82 ASP A C 1
ATOM 668 O O . ASP A 1 82 ? 3.646 10.696 -6.301 1.00 87.19 82 ASP A O 1
ATOM 672 N N . MET A 1 83 ? 2.306 8.927 -5.935 1.00 89.75 83 MET A N 1
ATOM 673 C CA . MET A 1 83 ? 2.238 9.113 -4.483 1.00 89.75 83 MET A CA 1
ATOM 674 C C . MET A 1 83 ? 3.478 8.574 -3.761 1.00 89.75 83 MET A C 1
ATOM 676 O O . MET A 1 83 ? 3.923 9.154 -2.773 1.00 89.75 83 MET A O 1
ATOM 680 N N . MET A 1 84 ? 4.036 7.454 -4.225 1.00 93.56 84 MET A N 1
ATOM 681 C CA . MET A 1 84 ? 5.107 6.729 -3.539 1.00 93.56 84 MET A CA 1
ATOM 682 C C . MET A 1 84 ? 6.227 6.297 -4.498 1.00 93.56 84 MET A C 1
ATOM 684 O O . MET A 1 84 ? 6.484 5.096 -4.651 1.00 93.56 84 MET A O 1
ATOM 688 N N . PRO A 1 85 ? 6.958 7.249 -5.107 1.00 93.50 85 PRO A N 1
ATOM 689 C CA . PRO A 1 85 ? 7.982 6.940 -6.106 1.00 93.50 85 PRO A CA 1
ATOM 690 C C . PRO A 1 85 ? 9.082 6.027 -5.549 1.00 93.50 85 PRO A C 1
ATOM 692 O O . PRO A 1 85 ? 9.426 5.029 -6.175 1.00 93.50 85 PRO A O 1
ATOM 695 N N . SER A 1 86 ? 9.558 6.278 -4.325 1.00 95.88 86 SER A N 1
ATOM 696 C CA . SER A 1 86 ? 10.608 5.459 -3.703 1.00 95.88 86 SER A CA 1
ATOM 697 C C . SER A 1 86 ? 10.177 4.007 -3.462 1.00 95.88 86 SER A C 1
ATOM 699 O O . SER A 1 86 ? 10.976 3.095 -3.653 1.00 95.88 86 SER A O 1
ATOM 701 N N . ARG A 1 87 ? 8.914 3.769 -3.065 1.00 96.31 87 ARG A N 1
ATOM 702 C CA . ARG A 1 87 ? 8.386 2.401 -2.886 1.00 96.31 87 ARG A CA 1
ATOM 703 C C . ARG A 1 87 ? 8.142 1.734 -4.235 1.00 96.31 87 ARG A C 1
ATOM 705 O O . ARG A 1 87 ? 8.362 0.534 -4.370 1.00 96.31 87 ARG 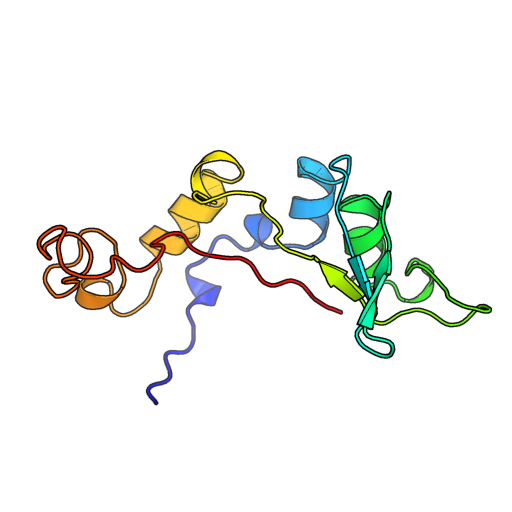A O 1
ATOM 712 N N . PHE A 1 88 ? 7.685 2.502 -5.226 1.00 94.12 88 PHE A N 1
ATOM 713 C CA . PHE A 1 88 ? 7.477 2.005 -6.580 1.00 94.12 88 PHE A CA 1
ATOM 714 C C . PHE A 1 88 ? 8.792 1.492 -7.165 1.00 94.12 88 PHE A C 1
ATOM 716 O O . PHE A 1 88 ? 8.845 0.357 -7.637 1.00 94.12 88 PHE A O 1
ATOM 723 N N . ASP A 1 89 ? 9.851 2.297 -7.081 1.00 95.00 89 ASP A N 1
ATOM 724 C CA . ASP A 1 89 ? 11.169 1.941 -7.596 1.00 95.00 89 ASP A CA 1
ATOM 725 C C . ASP A 1 89 ? 11.753 0.729 -6.851 1.00 95.00 89 ASP A C 1
ATOM 727 O O . ASP A 1 89 ? 12.221 -0.209 -7.500 1.00 95.00 89 ASP A O 1
ATOM 731 N N . ASP A 1 90 ? 11.652 0.687 -5.515 1.00 97.31 90 ASP A N 1
ATOM 732 C CA . ASP A 1 90 ? 12.114 -0.449 -4.699 1.00 97.31 90 ASP A CA 1
ATOM 733 C C . ASP A 1 90 ? 11.391 -1.758 -5.065 1.00 97.31 90 ASP A C 1
ATOM 735 O O . ASP A 1 90 ? 12.028 -2.798 -5.257 1.00 97.31 90 ASP A O 1
ATOM 739 N N . LEU A 1 91 ? 10.067 -1.714 -5.253 1.00 95.81 91 LEU A N 1
ATOM 740 C CA . LEU A 1 91 ? 9.283 -2.878 -5.668 1.00 95.81 91 LEU A CA 1
ATOM 741 C C . LEU A 1 91 ? 9.612 -3.304 -7.104 1.00 95.81 91 LEU A C 1
ATOM 743 O O . LEU A 1 91 ? 9.860 -4.483 -7.359 1.00 95.81 91 LEU A O 1
ATOM 747 N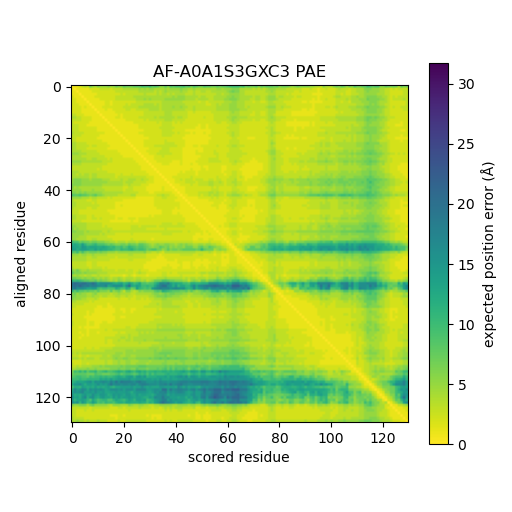 N . MET A 1 92 ? 9.614 -2.369 -8.057 1.00 93.94 92 MET A N 1
ATOM 748 C CA . MET A 1 92 ? 9.813 -2.670 -9.480 1.00 93.94 92 MET A CA 1
ATOM 749 C C . MET A 1 92 ? 11.239 -3.135 -9.795 1.00 93.94 92 MET A C 1
ATOM 751 O O . MET A 1 92 ? 11.430 -3.932 -10.718 1.00 93.94 92 MET A O 1
ATOM 755 N N . ALA A 1 93 ? 12.237 -2.694 -9.025 1.00 95.06 93 ALA A N 1
ATOM 756 C CA . ALA A 1 93 ? 13.608 -3.188 -9.130 1.00 95.06 93 ALA A CA 1
ATOM 757 C C . ALA A 1 93 ? 13.746 -4.648 -8.664 1.00 95.06 93 ALA A C 1
ATOM 759 O O . ALA A 1 93 ? 14.590 -5.382 -9.183 1.00 95.06 93 ALA A O 1
ATOM 760 N N . ASN A 1 94 ? 12.900 -5.081 -7.724 1.00 96.75 94 ASN A N 1
ATOM 761 C CA . ASN A 1 94 ? 13.040 -6.357 -7.022 1.00 96.75 94 ASN A CA 1
ATOM 762 C C . ASN A 1 94 ? 11.933 -7.384 -7.322 1.00 96.75 94 ASN A C 1
ATOM 764 O O . ASN A 1 94 ? 11.990 -8.510 -6.813 1.00 96.75 94 ASN A O 1
ATOM 768 N N . ILE A 1 95 ? 10.950 -7.034 -8.158 1.00 95.12 95 ILE A N 1
ATOM 769 C CA . ILE A 1 95 ? 9.823 -7.904 -8.506 1.00 95.12 95 ILE A CA 1
ATOM 770 C C . ILE A 1 95 ? 10.313 -9.213 -9.167 1.00 95.12 95 ILE A C 1
ATOM 772 O O . ILE A 1 95 ? 11.136 -9.186 -10.090 1.00 95.12 95 ILE A O 1
ATOM 776 N N . PRO A 1 96 ? 9.855 -10.392 -8.706 1.00 96.81 96 PRO A N 1
ATOM 777 C CA . PRO A 1 96 ? 10.310 -11.666 -9.250 1.00 96.81 96 PRO A CA 1
ATOM 778 C C . PRO A 1 96 ? 9.823 -11.874 -10.688 1.00 96.81 96 PRO A C 1
ATOM 780 O O . PRO A 1 96 ? 8.794 -11.337 -11.095 1.00 96.81 96 PRO A O 1
ATOM 783 N N . LEU A 1 97 ? 10.554 -12.700 -11.446 1.00 96.19 97 LEU A N 1
ATOM 784 C CA . LEU A 1 97 ? 10.287 -12.984 -12.865 1.00 96.19 97 LEU A CA 1
ATOM 785 C C . LEU A 1 97 ? 10.139 -11.700 -13.714 1.00 96.19 97 LEU A C 1
ATOM 787 O O . LEU A 1 97 ? 9.138 -11.545 -14.417 1.00 96.19 97 LEU A O 1
ATOM 791 N N . PRO A 1 98 ? 11.131 -10.786 -13.686 1.00 95.00 98 PRO A N 1
ATOM 792 C CA . PRO A 1 98 ? 11.022 -9.440 -14.260 1.00 95.00 98 PRO A CA 1
ATOM 793 C C . PRO A 1 98 ? 10.678 -9.424 -15.754 1.00 95.00 98 PRO A C 1
ATOM 795 O O . PRO A 1 98 ? 10.047 -8.487 -16.234 1.00 95.00 98 PRO A O 1
ATOM 798 N N . GLU A 1 99 ? 11.047 -10.473 -16.493 1.00 95.12 99 GLU A N 1
ATOM 799 C CA . GLU A 1 99 ? 10.708 -10.625 -17.911 1.00 95.12 99 GLU A CA 1
ATOM 800 C C . GLU A 1 99 ? 9.196 -10.713 -18.159 1.00 95.12 99 GLU A C 1
ATOM 802 O O . GLU A 1 99 ? 8.745 -10.311 -19.231 1.00 95.12 99 GLU A O 1
ATOM 807 N N . TYR A 1 100 ? 8.430 -11.197 -17.176 1.00 93.62 100 TYR A N 1
ATOM 808 C CA . TYR A 1 100 ? 6.970 -11.307 -17.204 1.00 93.62 100 TYR A CA 1
ATOM 809 C C . TYR A 1 100 ? 6.269 -10.191 -16.421 1.00 93.62 100 TYR A C 1
ATOM 811 O O . TYR A 1 100 ? 5.181 -9.778 -16.809 1.00 93.62 100 TYR A O 1
ATOM 819 N N . THR A 1 101 ? 6.850 -9.730 -15.310 1.00 93.19 101 THR A N 1
ATOM 820 C CA . THR A 1 101 ? 6.143 -8.894 -14.323 1.00 93.19 101 THR A CA 1
ATOM 821 C C . THR A 1 101 ? 6.405 -7.396 -14.461 1.00 93.19 101 THR A C 1
ATOM 823 O O . THR A 1 101 ? 5.532 -6.600 -14.120 1.00 93.19 101 THR A O 1
ATOM 826 N N . ARG A 1 102 ? 7.560 -6.973 -14.992 1.00 90.81 102 ARG A N 1
ATOM 827 C CA . ARG A 1 102 ? 7.838 -5.543 -15.211 1.00 90.81 102 ARG A CA 1
ATOM 828 C C . ARG A 1 102 ? 7.087 -5.004 -16.424 1.00 90.81 102 ARG A C 1
ATOM 830 O O . ARG A 1 102 ? 6.889 -5.729 -17.399 1.00 90.81 102 ARG A O 1
ATOM 837 N N . ARG A 1 103 ? 6.747 -3.707 -16.414 1.00 87.06 103 ARG A N 1
ATOM 838 C CA . ARG A 1 103 ? 6.087 -3.005 -17.542 1.00 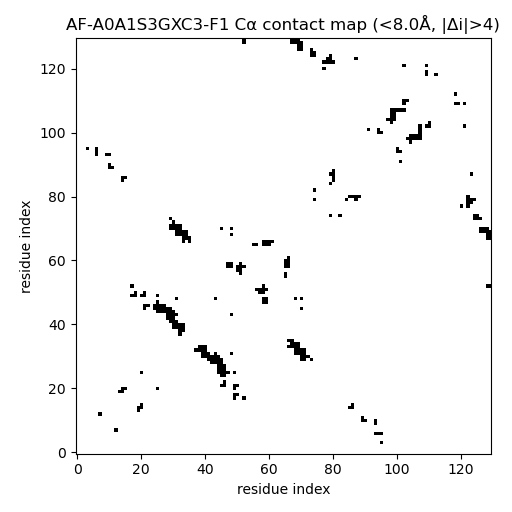87.06 103 ARG A CA 1
ATOM 839 C C . ARG A 1 103 ? 6.874 -3.128 -18.866 1.00 87.06 103 ARG A C 1
ATOM 841 O O . ARG A 1 103 ? 6.269 -3.203 -19.936 1.00 87.06 103 ARG A O 1
ATOM 848 N N . ASP A 1 104 ? 8.205 -3.183 -18.789 1.00 88.62 104 ASP A N 1
ATOM 849 C CA . ASP A 1 104 ? 9.142 -3.323 -19.915 1.00 88.62 104 ASP A CA 1
ATOM 850 C C . ASP A 1 104 ? 9.608 -4.772 -20.171 1.00 88.62 104 ASP A C 1
ATOM 852 O O . ASP A 1 104 ? 10.346 -5.028 -21.127 1.00 88.62 104 ASP A O 1
ATOM 856 N N . GLY A 1 105 ? 9.158 -5.743 -19.368 1.00 91.94 105 GLY A N 1
ATOM 857 C CA . GLY A 1 105 ? 9.571 -7.142 -19.464 1.00 91.94 105 GLY A CA 1
ATOM 858 C C . GLY A 1 105 ? 9.319 -7.720 -20.857 1.00 91.94 105 GLY A C 1
ATOM 859 O O . GLY A 1 105 ? 8.255 -7.515 -21.441 1.00 91.94 105 GLY A O 1
ATOM 860 N N . LYS A 1 106 ? 10.292 -8.436 -21.435 1.00 93.69 106 LYS A N 1
ATOM 861 C CA . LYS A 1 106 ? 10.226 -8.941 -22.825 1.00 93.69 106 LYS A CA 1
ATOM 862 C C . LYS A 1 106 ? 9.062 -9.911 -23.090 1.00 93.69 106 LYS A C 1
ATOM 864 O O . LYS A 1 106 ? 8.653 -10.066 -24.235 1.00 93.69 106 LYS A O 1
ATOM 869 N N . LEU A 1 107 ? 8.532 -10.536 -22.038 1.00 93.25 107 LEU A N 1
ATOM 870 C CA . LEU A 1 107 ? 7.407 -11.474 -22.067 1.00 93.25 107 LEU A CA 1
ATOM 871 C C . LEU A 1 107 ? 6.115 -10.858 -21.500 1.00 93.25 107 LEU A C 1
ATOM 873 O O . LEU A 1 107 ? 5.064 -11.489 -21.559 1.00 93.25 107 LEU A O 1
ATOM 877 N N . ASN A 1 108 ? 6.160 -9.617 -20.999 1.00 91.50 108 ASN A N 1
ATOM 878 C CA . ASN A 1 108 ? 4.968 -8.877 -20.597 1.00 91.50 108 ASN A CA 1
ATOM 879 C C . ASN A 1 108 ? 4.271 -8.264 -21.821 1.00 91.50 108 ASN A C 1
ATOM 881 O O . ASN A 1 108 ? 4.696 -7.242 -22.360 1.00 91.50 108 ASN A O 1
ATOM 885 N N . LEU A 1 109 ? 3.187 -8.879 -22.285 1.00 89.50 109 LEU A N 1
ATOM 886 C CA . LEU A 1 109 ? 2.451 -8.392 -23.454 1.00 89.50 109 LEU A CA 1
ATOM 887 C C . LEU A 1 109 ? 1.597 -7.154 -23.158 1.00 89.50 109 LEU A C 1
ATOM 889 O O . LEU A 1 109 ? 1.178 -6.481 -24.093 1.00 89.50 109 LEU A O 1
ATOM 893 N N . ALA A 1 110 ? 1.358 -6.810 -21.892 1.00 86.00 110 ALA A N 1
ATOM 894 C CA . ALA A 1 110 ? 0.367 -5.803 -21.528 1.00 86.00 110 ALA A CA 1
ATOM 895 C C . ALA A 1 110 ? 0.678 -4.395 -22.082 1.00 86.00 110 ALA A C 1
ATOM 897 O O . ALA A 1 110 ? -0.242 -3.647 -22.404 1.00 86.00 110 ALA A O 1
ATOM 898 N N . SER A 1 111 ? 1.957 -4.059 -22.284 1.00 75.25 111 SER A N 1
ATOM 899 C CA . SER A 1 111 ? 2.400 -2.813 -22.935 1.00 75.25 111 SER A CA 1
ATOM 900 C C . SER A 1 111 ? 2.546 -2.908 -24.463 1.00 75.25 111 SER A C 1
ATOM 902 O O . SER A 1 111 ? 2.776 -1.895 -25.120 1.00 75.25 111 SER A O 1
ATOM 904 N N . ARG A 1 112 ? 2.413 -4.109 -25.044 1.00 82.69 112 ARG A N 1
ATOM 905 C CA . ARG A 1 112 ? 2.598 -4.394 -26.483 1.00 82.69 112 ARG A CA 1
ATOM 906 C C . ARG A 1 112 ? 1.299 -4.753 -27.204 1.00 82.69 112 ARG A C 1
ATOM 908 O O . ARG A 1 112 ? 1.296 -4.870 -28.428 1.00 82.69 112 ARG A O 1
ATOM 915 N N . LEU A 1 113 ? 0.209 -4.952 -26.465 1.00 82.75 113 LEU A N 1
ATOM 916 C CA . LEU A 1 113 ? -1.086 -5.279 -27.043 1.00 82.75 113 LEU A CA 1
ATOM 917 C C . LEU A 1 113 ? -1.747 -4.035 -27.669 1.00 82.75 113 LEU A C 1
ATOM 919 O O . LEU A 1 113 ? -1.732 -2.952 -27.078 1.00 82.75 113 LEU A O 1
ATOM 923 N N . PRO A 1 114 ? -2.361 -4.182 -28.855 1.00 82.38 114 PRO A N 1
ATOM 924 C CA . PRO A 1 114 ? -3.180 -3.141 -29.465 1.00 82.38 114 PRO A CA 1
ATOM 925 C C . PRO A 1 114 ? -4.337 -2.665 -28.575 1.00 82.38 114 PRO A C 1
ATOM 927 O O . PRO A 1 114 ? -4.851 -3.415 -27.751 1.00 82.38 114 PRO A O 1
ATOM 930 N N . ASN A 1 115 ? -4.814 -1.439 -28.808 1.00 75.31 115 ASN A N 1
ATOM 931 C CA . ASN A 1 115 ? -5.846 -0.778 -27.989 1.00 75.31 115 ASN A CA 1
ATOM 932 C C . ASN A 1 115 ? -7.222 -1.469 -27.981 1.00 75.31 115 ASN A C 1
ATOM 934 O O . ASN A 1 115 ? -8.063 -1.112 -27.166 1.00 75.31 115 ASN A O 1
ATOM 938 N N . TYR A 1 116 ? -7.472 -2.421 -28.885 1.00 81.00 116 TYR A N 1
ATOM 939 C CA . TYR A 1 116 ? -8.702 -3.219 -28.884 1.00 81.00 116 TYR A CA 1
ATOM 940 C C . TYR A 1 116 ? -8.671 -4.367 -27.862 1.00 81.00 116 TYR A C 1
ATOM 942 O O . TYR A 1 116 ? -9.701 -4.989 -27.613 1.00 81.00 116 TYR A O 1
ATOM 950 N N . PHE A 1 117 ? -7.515 -4.646 -27.253 1.00 77.25 117 PHE A N 1
ATOM 951 C CA . PHE A 1 117 ? -7.445 -5.458 -26.045 1.00 77.25 117 PHE A CA 1
ATOM 952 C C . PHE A 1 117 ? -7.728 -4.584 -24.826 1.00 77.25 117 PHE A C 1
ATOM 954 O O . PHE A 1 117 ? -7.214 -3.470 -24.717 1.00 77.25 117 PHE A O 1
ATOM 961 N N . VAL A 1 118 ? -8.507 -5.116 -23.882 1.00 70.56 118 VAL A N 1
ATOM 962 C CA . VAL A 1 118 ? -8.664 -4.504 -22.559 1.00 70.56 118 VAL A CA 1
ATOM 963 C C . VAL A 1 118 ? -7.290 -4.501 -21.900 1.00 70.56 118 VAL A C 1
ATOM 965 O O . VAL A 1 118 ? -6.779 -5.551 -21.504 1.00 70.56 118 VAL A O 1
ATOM 968 N N . ARG A 1 119 ? -6.662 -3.325 -21.833 1.00 66.75 119 ARG A N 1
ATOM 969 C CA . ARG A 1 119 ? -5.417 -3.162 -21.092 1.00 66.75 119 ARG A CA 1
ATOM 970 C C . ARG A 1 119 ? -5.756 -3.329 -19.613 1.00 66.75 119 ARG A C 1
ATOM 972 O O . ARG A 1 119 ? -6.634 -2.614 -19.132 1.00 66.75 119 ARG A O 1
ATOM 979 N N . PRO A 1 120 ? -5.120 -4.267 -18.896 1.00 69.31 120 PRO A N 1
ATOM 980 C CA . PRO A 1 120 ? -5.247 -4.277 -17.451 1.00 69.31 120 PRO A CA 1
ATOM 981 C C . PRO A 1 120 ? -4.731 -2.941 -16.904 1.00 69.31 120 PRO A C 1
ATOM 983 O O . PRO A 1 120 ? -3.841 -2.326 -17.490 1.00 69.31 120 PRO A O 1
ATOM 986 N N . ASP A 1 121 ? -5.300 -2.494 -15.794 1.00 70.75 121 ASP A N 1
ATOM 987 C CA . ASP A 1 121 ? -4.766 -1.380 -15.016 1.00 70.75 121 ASP A CA 1
ATOM 988 C C . ASP A 1 121 ? -3.388 -1.807 -14.465 1.00 70.75 121 ASP A C 1
ATOM 990 O O . ASP A 1 121 ? -3.288 -2.654 -13.573 1.00 70.75 121 ASP A O 1
ATOM 994 N N . LEU A 1 122 ? -2.312 -1.341 -15.112 1.00 70.38 122 LEU A N 1
ATOM 995 C CA . LEU A 1 122 ? -0.927 -1.785 -14.897 1.00 70.38 122 LEU A CA 1
ATOM 996 C C . LEU A 1 122 ? -0.213 -0.905 -13.858 1.00 70.38 122 LEU A C 1
ATOM 998 O O . LEU A 1 122 ? 0.901 -0.432 -14.094 1.00 70.38 122 LEU A O 1
ATOM 1002 N N . GLY A 1 123 ? -0.827 -0.664 -12.708 1.00 70.19 123 GLY A N 1
ATOM 1003 C CA . GLY A 1 123 ? -0.193 -0.008 -11.561 1.00 70.19 123 GLY A CA 1
ATOM 1004 C C . GLY A 1 123 ? -0.190 -0.942 -10.358 1.00 70.19 123 GLY A C 1
ATOM 1005 O O . GLY A 1 123 ? -1.200 -1.615 -10.138 1.00 70.19 123 GLY A O 1
ATOM 1006 N N . PRO A 1 124 ? 0.910 -1.060 -9.583 1.00 86.56 124 PRO A N 1
ATOM 1007 C CA . PRO A 1 124 ? 0.837 -1.854 -8.365 1.00 86.56 124 PRO A CA 1
ATOM 1008 C C . PRO A 1 124 ? -0.246 -1.252 -7.462 1.00 86.56 124 PRO A C 1
ATOM 1010 O O . PRO A 1 124 ? -0.221 -0.060 -7.172 1.00 86.56 124 PRO A O 1
ATOM 1013 N N . LYS A 1 125 ? -1.205 -2.077 -7.036 1.00 88.81 125 LYS A N 1
ATOM 1014 C CA . LYS A 1 125 ? -2.197 -1.705 -6.022 1.00 88.81 125 LYS A CA 1
ATOM 1015 C C . LYS A 1 125 ? -1.737 -2.213 -4.670 1.00 88.81 125 LYS A C 1
ATOM 1017 O O . LYS A 1 125 ? -1.232 -3.333 -4.570 1.00 88.81 125 LYS A O 1
ATOM 1022 N N . MET A 1 126 ? -1.916 -1.391 -3.646 1.00 92.94 126 MET A N 1
ATOM 1023 C CA . MET A 1 126 ? -1.584 -1.756 -2.278 1.00 92.94 126 MET A CA 1
ATOM 1024 C C . MET A 1 126 ? -2.841 -2.197 -1.536 1.00 92.94 126 MET A C 1
ATOM 1026 O O . MET A 1 126 ? -3.914 -1.633 -1.724 1.00 92.94 126 MET A O 1
ATOM 1030 N N . TYR A 1 127 ? -2.700 -3.220 -0.700 1.00 93.94 127 TYR A N 1
ATOM 1031 C CA . TYR A 1 127 ? -3.790 -3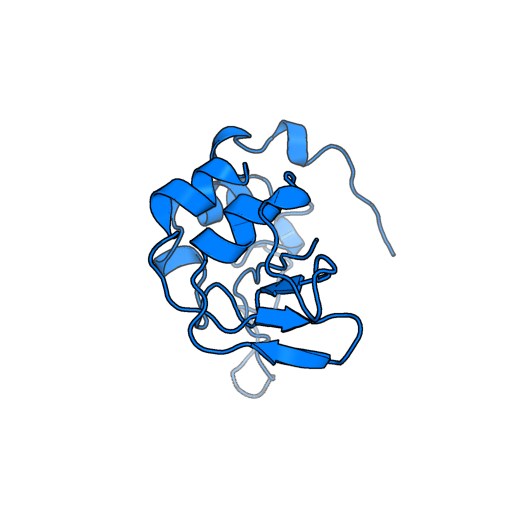.776 0.092 1.00 93.94 127 TYR A CA 1
ATOM 1032 C C . TYR A 1 127 ? -3.347 -3.817 1.549 1.00 93.94 127 TYR A C 1
ATOM 1034 O O . TYR A 1 127 ? -2.384 -4.506 1.874 1.00 93.94 127 TYR A O 1
ATOM 1042 N N . ASN A 1 128 ? -4.049 -3.083 2.412 1.00 97.38 128 ASN A N 1
ATOM 1043 C CA . ASN A 1 128 ? -3.693 -2.930 3.821 1.00 97.38 128 ASN A CA 1
ATOM 1044 C C . ASN A 1 128 ? -4.916 -3.248 4.687 1.00 97.38 128 ASN A C 1
ATOM 1046 O O . ASN A 1 128 ? -5.982 -2.658 4.495 1.00 97.38 128 ASN A O 1
ATOM 1050 N N . ALA A 1 129 ? -4.765 -4.179 5.626 1.00 97.62 129 ALA A N 1
ATOM 1051 C CA . ALA A 1 129 ? -5.802 -4.592 6.567 1.00 97.62 129 ALA A CA 1
ATOM 1052 C C . ALA A 1 129 ? -5.166 -5.100 7.870 1.00 97.62 129 ALA A C 1
ATOM 1054 O O . ALA A 1 129 ? -4.021 -5.550 7.839 1.00 97.62 129 ALA A O 1
ATOM 1055 N N . TYR A 1 130 ? -5.904 -5.002 8.980 1.00 96.31 130 TYR A N 1
ATOM 1056 C CA . TYR A 1 130 ? -5.514 -5.537 10.296 1.00 96.31 130 TYR A CA 1
ATOM 1057 C C . TYR A 1 130 ? -5.466 -7.064 10.365 1.00 96.31 130 TYR A C 1
ATOM 1059 O O . TYR A 1 130 ? -6.143 -7.723 9.541 1.00 96.31 130 TYR A O 1
#

Solvent-accessible surface area (backbone atoms only — not comparable to full-atom values): 7950 Å² total; per-residue (Å²): 140,86,88,83,81,73,57,73,82,69,44,64,65,74,72,74,37,59,66,44,49,30,71,75,45,16,86,42,75,37,45,33,31,31,74,88,77,70,46,75,44,72,89,38,33,43,25,55,53,40,62,18,57,88,37,61,90,57,26,61,59,56,99,85,43,62,58,52,43,28,61,50,70,47,69,78,76,73,53,42,47,78,84,35,46,72,58,40,51,44,47,68,76,53,47,74,64,43,46,54,66,36,81,82,15,88,67,25,52,76,77,70,59,60,87,90,50,88,65,73,85,90,38,78,80,62,86,53,64,104

pLDDT: mean 92.17, std 8.12, range [62.03, 98.38]

Organism: Dipodomys ordii (NCBI:txid10020)

InterPro domains:
  IPR045109 Lysine-specific demethylase LSDs-like [PTHR12549] (1-130)

Foldseek 3Di:
DDDDDDLVVQFDPCCPALVNCCVQFFAAWFWKAQPVPRDIDGRHGSNLCSVCQVPQVSADDDVNHHTWIKTPCPPPDLAPCVSRVPRQCRCLVRPPPNLCQHPPRVNPCLVVDDPVDDRPSNHDTDIDID

Mean predicted aligned error: 4.36 Å

Sequence (130 aa):
PVMVSGVHHKLNTELWKPESFRKEFGEQEVDLVNCRTNEIITGATVGDFWDGFEDVPNRLKNDKEPMVLKLKDWPPGEDFRDMMPSRFDDLMANIPLPEYTRRDGKLNLASRLPNYFVRPDLGPKMYNAY

Radius of gyration: 17.34 Å; Cα contacts (8 Å, |Δi|>4): 175; chains: 1; bounding box: 36×35×52 Å